Protein AF-A0A1D2WBQ8-F1 (afdb_monomer_lite)

Secondary structure (DSSP, 8-state):
--HHHHHHHHHHHHHHHS------PPPP---TT--GGGHHHHHHHHTTS--SEEEETT-TT-HHHHHHHHTT-EEEE--SSHHHHHHIIIIII-SS----HHHHHHHHS--TTS----HHHHH-TTTSS-TTTT-

pLDDT: mean 84.57, std 19.71, range [36.66, 98.38]

Radius of gyration: 20.51 Å; chains: 1; bounding box: 40×47×60 Å

Structure (mmCIF, N/CA/C/O backbone):
data_AF-A0A1D2WBQ8-F1
#
_entry.id   AF-A0A1D2WBQ8-F1
#
loop_
_atom_site.group_PDB
_atom_site.id
_atom_site.type_symbol
_atom_site.label_atom_id
_atom_site.label_alt_id
_atom_site.label_comp_id
_atom_site.label_asym_id
_atom_site.label_entity_id
_atom_site.label_seq_id
_atom_site.pdbx_PDB_ins_code
_atom_site.Cartn_x
_atom_site.Cartn_y
_atom_site.Cartn_z
_atom_site.occupancy
_atom_site.B_iso_or_equiv
_atom_site.auth_seq_id
_atom_site.auth_comp_id
_atom_site.auth_asym_id
_atom_site.auth_atom_id
_atom_site.pdbx_PDB_model_num
ATOM 1 N N . MET A 1 1 ? -5.608 28.283 35.223 1.00 48.09 1 MET A N 1
ATOM 2 C CA . MET A 1 1 ? -5.049 27.206 34.380 1.00 48.09 1 MET A CA 1
ATOM 3 C C . MET A 1 1 ? -6.220 26.425 33.826 1.00 48.09 1 MET A C 1
ATOM 5 O O . MET A 1 1 ? -7.068 26.015 34.606 1.00 48.09 1 MET A O 1
ATOM 9 N N . ASP A 1 2 ? -6.326 26.349 32.504 1.00 48.19 2 ASP A N 1
ATOM 10 C CA . ASP A 1 2 ? -7.497 25.811 31.816 1.00 48.19 2 ASP A CA 1
ATOM 11 C C . ASP A 1 2 ? -7.486 24.273 31.838 1.00 48.19 2 ASP A C 1
ATOM 13 O O . ASP A 1 2 ? -6.564 23.623 31.333 1.00 48.19 2 ASP A O 1
ATOM 17 N N . MET A 1 3 ? -8.506 23.686 32.459 1.00 40.72 3 MET A N 1
ATOM 18 C CA . MET A 1 3 ? -8.623 22.244 32.676 1.00 40.72 3 MET A CA 1
ATOM 19 C C . MET A 1 3 ? -8.755 21.484 31.343 1.00 40.72 3 MET A C 1
ATOM 21 O O . MET A 1 3 ? -8.247 20.370 31.224 1.00 40.72 3 MET A O 1
ATOM 25 N N . GLN A 1 4 ? -9.318 22.118 30.304 1.00 43.69 4 GLN A N 1
ATOM 26 C CA . GLN A 1 4 ? -9.420 21.529 28.962 1.00 43.69 4 GLN A CA 1
ATOM 27 C C . GLN A 1 4 ? -8.061 21.427 28.260 1.00 43.69 4 GLN A C 1
ATOM 29 O O . GLN A 1 4 ? -7.758 20.403 27.647 1.00 43.69 4 GLN A O 1
ATOM 34 N N . SER A 1 5 ? -7.195 22.433 28.423 1.00 39.62 5 SER A N 1
ATOM 35 C CA . SER A 1 5 ? -5.829 22.407 27.875 1.00 39.62 5 SER A CA 1
ATOM 36 C C . SER A 1 5 ? -4.959 21.308 28.505 1.00 39.62 5 SER A C 1
ATOM 38 O O . SER A 1 5 ? -4.069 20.750 27.861 1.00 39.62 5 SER A O 1
ATOM 40 N N . THR A 1 6 ? -5.267 20.943 29.753 1.00 38.94 6 THR A N 1
ATOM 41 C CA . THR A 1 6 ? -4.546 19.917 30.518 1.00 38.94 6 THR A CA 1
ATOM 42 C C . THR A 1 6 ? -4.996 18.505 30.111 1.00 38.94 6 THR A C 1
ATOM 44 O O . THR A 1 6 ? -4.155 17.636 29.893 1.00 38.94 6 THR A O 1
ATOM 47 N N . LEU A 1 7 ? -6.303 18.296 29.897 1.00 38.41 7 LEU A N 1
ATOM 48 C CA . LEU A 1 7 ? -6.880 17.048 29.366 1.00 38.41 7 LEU A CA 1
ATOM 49 C C . LEU A 1 7 ? -6.469 16.769 27.907 1.00 38.41 7 LEU A C 1
ATOM 51 O O . LEU A 1 7 ? -6.234 15.619 27.537 1.00 38.41 7 LEU A O 1
ATOM 55 N N . PHE A 1 8 ? -6.330 17.810 27.079 1.00 42.66 8 PHE A N 1
ATOM 56 C CA . PHE A 1 8 ? -5.896 17.670 25.684 1.00 42.66 8 PHE A CA 1
ATOM 57 C C . PHE A 1 8 ? -4.433 17.206 25.564 1.00 42.66 8 PHE A C 1
ATOM 59 O O . PHE A 1 8 ? -4.105 16.389 24.703 1.00 42.66 8 PHE A O 1
ATOM 66 N N . ASN A 1 9 ? -3.557 17.673 26.461 1.00 36.69 9 ASN A N 1
ATOM 67 C CA . ASN A 1 9 ? -2.153 17.255 26.498 1.00 36.69 9 ASN A CA 1
ATOM 68 C C . ASN A 1 9 ? -1.949 15.859 27.108 1.00 36.69 9 ASN A C 1
ATOM 70 O O . ASN A 1 9 ? -1.067 15.137 26.642 1.00 36.69 9 ASN A O 1
ATOM 74 N N . TYR A 1 10 ? -2.779 15.451 28.075 1.00 36.66 10 TYR A N 1
ATOM 75 C CA . TYR A 1 10 ? -2.731 14.104 28.664 1.00 36.66 10 TYR A CA 1
ATOM 76 C C . TYR A 1 10 ? -3.030 13.023 27.604 1.00 36.66 10 TYR A C 1
ATOM 78 O O . TYR A 1 10 ? -2.249 12.096 27.402 1.00 36.66 10 TYR A O 1
ATOM 86 N N . ASN A 1 11 ? -4.072 13.233 26.791 1.00 43.53 11 ASN A N 1
ATOM 87 C CA . ASN A 1 11 ? -4.491 12.278 25.756 1.00 43.53 11 ASN A CA 1
ATOM 88 C C . ASN A 1 11 ? -3.519 12.148 24.564 1.00 43.53 11 ASN A C 1
ATOM 90 O O . ASN A 1 11 ? -3.541 11.133 23.869 1.00 43.53 11 ASN A O 1
ATOM 94 N N . ASN A 1 12 ? -2.675 13.152 24.296 1.00 44.56 12 ASN A N 1
ATOM 95 C CA . ASN A 1 12 ? -1.685 13.095 23.210 1.00 44.56 12 ASN A CA 1
ATOM 96 C C . ASN A 1 12 ? -0.396 12.362 23.607 1.00 44.56 12 ASN A C 1
ATOM 98 O O . ASN A 1 12 ? 0.265 11.784 22.741 1.00 44.56 12 ASN A O 1
ATOM 102 N N . GLN A 1 13 ? -0.029 12.374 24.892 1.00 41.41 13 GLN A N 1
ATOM 103 C CA . GLN A 1 13 ? 1.098 11.580 25.383 1.00 41.41 13 GLN A CA 1
ATOM 104 C C . GLN A 1 13 ? 0.710 10.109 25.579 1.00 41.41 13 GLN A C 1
ATOM 106 O O . GLN A 1 13 ? 1.505 9.237 25.231 1.00 41.41 13 GLN A O 1
ATOM 111 N N . ASP A 1 14 ? -0.530 9.827 25.993 1.00 42.22 14 ASP A N 1
ATOM 112 C CA . ASP A 1 14 ? -1.004 8.453 26.199 1.00 42.22 14 ASP A CA 1
ATOM 113 C C . ASP A 1 14 ? -1.256 7.670 24.902 1.00 42.22 14 ASP A C 1
ATOM 115 O O . ASP A 1 14 ? -0.990 6.469 24.840 1.00 42.22 14 ASP A O 1
ATOM 119 N N . PHE A 1 15 ? -1.639 8.342 23.808 1.00 45.72 15 PHE A N 1
ATOM 120 C CA . PHE A 1 15 ? -1.765 7.682 22.499 1.00 45.72 15 PHE A CA 1
ATOM 121 C C . PHE A 1 15 ? -0.412 7.202 21.942 1.00 45.72 15 PHE A C 1
ATOM 123 O O . PHE A 1 15 ? -0.349 6.219 21.199 1.00 45.72 15 PHE A O 1
ATOM 130 N N . LYS A 1 16 ? 0.677 7.896 22.306 1.00 40.78 16 LYS A N 1
ATOM 131 C CA . LYS A 1 16 ? 2.052 7.509 21.959 1.00 40.78 16 LYS A CA 1
ATOM 132 C C . LYS A 1 16 ? 2.660 6.515 22.951 1.00 40.78 16 LYS A C 1
ATOM 134 O O . LYS A 1 16 ? 3.540 5.764 22.546 1.00 40.78 16 LYS A O 1
ATOM 139 N N . SER A 1 17 ? 2.228 6.509 24.215 1.00 39.03 17 SER A N 1
ATOM 140 C CA . SER A 1 17 ? 2.828 5.682 25.273 1.00 39.03 17 SER A CA 1
ATOM 141 C C . SER A 1 17 ? 2.207 4.284 25.399 1.00 39.03 17 SER A C 1
ATOM 143 O O . SER A 1 17 ? 2.892 3.364 25.837 1.00 39.03 17 SER A O 1
ATOM 145 N N . GLN A 1 18 ? 0.947 4.091 24.984 1.00 40.88 18 GLN A N 1
ATOM 146 C CA . GLN A 1 18 ? 0.241 2.807 25.145 1.00 40.88 18 GLN A CA 1
ATOM 147 C C . GLN A 1 18 ? 0.379 1.845 23.961 1.00 40.88 18 GLN A C 1
ATOM 149 O O . GLN A 1 18 ? 0.009 0.677 24.051 1.00 40.88 18 GLN A O 1
ATOM 154 N N . ASN A 1 19 ? 0.966 2.301 22.862 1.00 41.47 19 ASN A N 1
ATOM 155 C CA . ASN A 1 19 ? 1.069 1.536 21.633 1.00 41.47 19 ASN A CA 1
ATOM 156 C C . ASN A 1 19 ? 2.506 1.062 21.431 1.00 41.47 19 ASN A C 1
ATOM 158 O O . ASN A 1 19 ? 3.257 1.619 20.634 1.00 41.47 19 ASN A O 1
ATOM 162 N N . ASN A 1 20 ? 2.868 -0.017 22.128 1.00 37.81 20 ASN A N 1
ATOM 163 C CA . ASN A 1 20 ? 4.070 -0.808 21.848 1.00 37.81 20 ASN A CA 1
ATOM 164 C C . ASN A 1 20 ? 3.871 -1.619 20.541 1.00 37.81 20 ASN A C 1
ATOM 166 O O . ASN A 1 20 ? 4.061 -2.832 20.497 1.00 37.81 20 ASN A O 1
ATOM 170 N N . PHE A 1 21 ? 3.394 -0.956 19.479 1.00 49.00 21 PHE A N 1
ATOM 171 C CA . PHE A 1 21 ? 3.239 -1.542 18.157 1.00 49.00 21 PHE A CA 1
ATOM 172 C C . PHE A 1 21 ? 4.591 -1.524 17.475 1.00 49.00 21 PHE A C 1
ATOM 174 O O . PHE A 1 21 ? 5.126 -0.473 17.122 1.00 49.00 21 PHE A O 1
ATOM 181 N N . ASP A 1 22 ? 5.108 -2.724 17.286 1.00 48.66 22 ASP A N 1
ATOM 182 C CA . ASP A 1 22 ? 6.341 -2.978 16.583 1.00 48.66 22 ASP A CA 1
ATOM 183 C C . ASP A 1 22 ? 6.449 -2.193 15.260 1.00 48.66 22 ASP A C 1
ATOM 185 O O . ASP A 1 22 ? 5.475 -1.960 14.528 1.00 48.66 22 ASP A O 1
ATOM 189 N N . SER A 1 23 ? 7.693 -1.798 15.006 1.00 52.94 23 SER A N 1
ATOM 190 C CA . SER A 1 23 ? 8.280 -0.797 14.099 1.00 52.94 23 SER A CA 1
ATOM 191 C C . SER A 1 23 ? 7.865 -0.756 12.614 1.00 52.94 23 SER A C 1
ATOM 193 O O . SER A 1 23 ? 8.527 -0.091 11.812 1.00 52.94 23 SER A O 1
ATOM 195 N N . PHE A 1 24 ? 6.780 -1.416 12.195 1.00 63.16 24 PHE A N 1
ATOM 196 C CA . PHE A 1 24 ? 6.366 -1.425 10.792 1.00 63.16 24 PHE A CA 1
ATOM 197 C C . PHE A 1 24 ? 5.886 -0.040 10.337 1.00 63.16 24 PHE A C 1
ATOM 199 O O . PHE A 1 24 ? 4.747 0.373 10.594 1.00 63.16 24 PHE A O 1
ATOM 206 N N . LYS A 1 25 ? 6.772 0.659 9.629 1.00 79.44 25 LYS A N 1
ATOM 207 C CA . LYS A 1 25 ? 6.496 1.900 8.913 1.00 79.44 25 LYS A CA 1
ATOM 208 C C . LYS A 1 25 ? 5.800 1.568 7.598 1.00 79.44 25 LYS A C 1
ATOM 210 O O . LYS A 1 25 ? 6.333 0.808 6.793 1.00 79.44 25 LYS A O 1
ATOM 215 N N . PHE A 1 26 ? 4.625 2.155 7.374 1.00 86.00 26 PHE A N 1
ATOM 216 C CA . PHE A 1 26 ? 3.919 1.990 6.106 1.00 86.00 26 PHE A CA 1
ATOM 217 C C . PHE A 1 26 ? 4.821 2.435 4.939 1.00 86.00 26 PHE A C 1
ATOM 219 O O . PHE A 1 26 ? 5.429 3.511 5.032 1.00 86.00 26 PHE A O 1
ATOM 226 N N . PRO A 1 27 ? 4.939 1.639 3.863 1.00 82.56 27 PRO A N 1
ATOM 227 C CA . PRO A 1 27 ? 5.826 1.962 2.756 1.00 82.56 27 PRO A CA 1
ATOM 228 C C . PRO A 1 27 ? 5.407 3.277 2.094 1.00 82.56 27 PRO A C 1
ATOM 230 O O . PRO A 1 27 ? 4.237 3.501 1.776 1.00 82.56 27 PRO A O 1
ATOM 233 N N . SER A 1 28 ? 6.372 4.168 1.870 1.00 80.56 28 SER A N 1
ATOM 234 C CA . SER A 1 28 ? 6.131 5.380 1.093 1.00 80.56 28 SER A CA 1
ATOM 235 C C . SER A 1 28 ? 6.170 5.045 -0.391 1.00 80.56 28 SER A C 1
ATOM 237 O O . SER A 1 28 ? 7.183 4.555 -0.883 1.00 80.56 28 SER A O 1
ATOM 239 N N . THR A 1 29 ? 5.103 5.371 -1.112 1.00 81.69 29 THR A N 1
ATOM 240 C CA . THR A 1 29 ? 5.063 5.290 -2.574 1.00 81.69 29 THR A CA 1
ATOM 241 C C . THR A 1 29 ? 4.529 6.592 -3.157 1.00 81.69 29 THR A C 1
ATOM 243 O O . THR A 1 29 ? 3.732 7.292 -2.520 1.00 81.69 29 THR A O 1
ATOM 246 N N . ARG A 1 30 ? 4.978 6.947 -4.365 1.00 84.88 30 ARG A N 1
ATOM 247 C CA . ARG A 1 30 ? 4.403 8.074 -5.102 1.00 84.88 30 ARG A CA 1
ATOM 248 C C . ARG A 1 30 ? 3.036 7.648 -5.615 1.00 84.88 30 ARG A C 1
ATOM 250 O O . ARG A 1 30 ? 2.929 6.817 -6.505 1.00 84.88 30 ARG A O 1
ATOM 257 N N . TYR A 1 31 ? 1.995 8.238 -5.047 1.00 90.56 31 TYR A N 1
ATOM 258 C CA . TYR A 1 31 ? 0.624 8.002 -5.466 1.00 90.56 31 TYR A CA 1
ATOM 259 C C . TYR A 1 31 ? -0.154 9.304 -5.348 1.00 90.56 31 TYR A C 1
ATOM 261 O O . TYR A 1 31 ? -0.184 9.931 -4.282 1.00 90.56 31 TYR A O 1
ATOM 269 N N . GLN A 1 32 ? -0.755 9.738 -6.453 1.00 91.06 32 GLN A N 1
ATOM 270 C CA . GLN A 1 32 ? -1.476 11.001 -6.492 1.00 91.06 32 GLN A CA 1
ATOM 271 C C . GLN A 1 32 ? -2.650 10.968 -5.511 1.00 91.06 32 GLN A C 1
ATOM 273 O O . GLN A 1 32 ? -3.472 10.057 -5.520 1.00 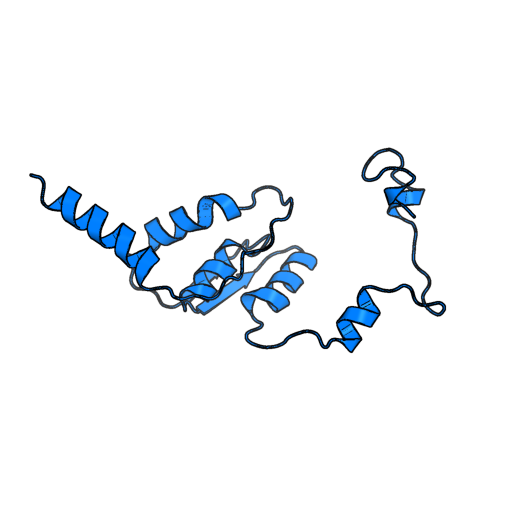91.06 32 GLN A O 1
ATOM 278 N N . GLY A 1 33 ? -2.711 11.969 -4.634 1.00 91.50 33 GLY A N 1
ATOM 279 C CA . GLY A 1 33 ? -3.753 12.049 -3.615 1.00 91.50 33 GLY A CA 1
ATOM 280 C C . GLY A 1 33 ? -3.561 11.110 -2.420 1.00 91.50 33 GLY 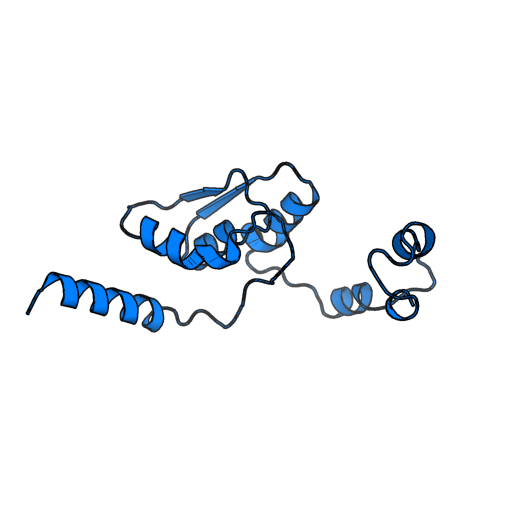A C 1
ATOM 281 O O . GLY A 1 33 ? -4.488 11.007 -1.613 1.00 91.50 33 GLY A O 1
ATOM 282 N N . SER A 1 34 ? -2.395 10.466 -2.264 1.00 93.25 34 SER A N 1
ATOM 283 C CA . SER A 1 34 ? -2.077 9.670 -1.070 1.00 93.25 34 SER A CA 1
ATOM 284 C C . SER A 1 34 ? -2.312 10.465 0.215 1.00 93.25 34 SER A C 1
ATOM 286 O O . SER A 1 34 ? -1.897 11.620 0.344 1.00 93.25 34 SER A O 1
ATOM 288 N N . LYS A 1 35 ? -2.972 9.825 1.183 1.00 94.81 35 LYS A N 1
ATOM 289 C CA . LYS A 1 35 ? -3.288 10.408 2.493 1.00 94.81 35 LYS A CA 1
ATOM 290 C C . LYS A 1 35 ? -2.277 10.030 3.567 1.00 94.81 35 LYS A C 1
ATOM 292 O O . LYS A 1 35 ? -2.512 10.348 4.723 1.00 94.81 35 LYS A O 1
ATOM 297 N N . LEU A 1 36 ? -1.146 9.413 3.214 1.00 93.62 36 LEU A N 1
ATOM 298 C CA . LEU A 1 36 ? -0.154 8.932 4.183 1.00 93.62 36 LEU A CA 1
ATOM 299 C C . LEU A 1 36 ? 0.267 10.004 5.207 1.00 93.62 36 LEU A C 1
ATOM 301 O O . LEU A 1 36 ? 0.394 9.704 6.385 1.00 93.62 36 LEU A O 1
ATOM 305 N N . LYS A 1 37 ? 0.416 11.267 4.785 1.00 92.88 37 LYS A N 1
ATOM 306 C CA . LYS A 1 37 ? 0.763 12.391 5.679 1.00 92.88 37 LYS A CA 1
ATOM 307 C C . LYS A 1 37 ? -0.388 12.879 6.572 1.00 92.88 37 LYS A C 1
ATOM 309 O O . LYS A 1 37 ? -0.145 13.642 7.496 1.00 92.88 37 LYS A O 1
ATOM 314 N N . LEU A 1 38 ? -1.625 12.500 6.260 1.00 95.50 38 LEU A N 1
ATOM 315 C CA . LEU A 1 38 ? -2.848 12.928 6.948 1.00 95.50 38 LEU A CA 1
ATOM 316 C C . LEU A 1 38 ? -3.432 11.833 7.848 1.00 95.50 38 LEU A C 1
ATOM 318 O O . LEU A 1 38 ? -4.387 12.100 8.567 1.00 95.50 38 LEU A O 1
ATOM 322 N N . VAL A 1 39 ? -2.875 10.619 7.814 1.00 94.81 39 VAL A N 1
ATOM 323 C CA . VAL A 1 39 ? -3.354 9.456 8.578 1.00 94.81 39 VAL A CA 1
ATOM 324 C C . VAL A 1 39 ? -3.525 9.780 10.063 1.00 94.81 39 VAL A C 1
ATOM 326 O O . VAL A 1 39 ? -4.605 9.555 10.603 1.00 94.81 39 VAL A O 1
ATOM 329 N N . ASP A 1 40 ? -2.502 10.351 10.704 1.00 93.69 40 ASP A N 1
ATOM 330 C CA . ASP A 1 40 ? -2.541 10.650 12.142 1.00 93.69 40 ASP A CA 1
ATOM 331 C C . ASP A 1 40 ? -3.663 11.636 12.484 1.00 93.69 40 ASP A C 1
ATOM 333 O O . ASP A 1 40 ? -4.364 11.474 13.482 1.00 93.69 40 ASP A O 1
ATOM 337 N N . TRP A 1 41 ? -3.871 12.634 11.621 1.00 97.12 41 TRP A N 1
ATOM 338 C CA . TRP A 1 41 ? -4.962 13.590 11.771 1.00 97.12 41 TRP A CA 1
ATOM 339 C C . TRP A 1 41 ? -6.328 12.904 11.622 1.00 97.12 41 TRP A C 1
ATOM 341 O O . TRP A 1 41 ? -7.176 13.065 12.490 1.00 97.12 41 TRP A O 1
ATOM 351 N N . ILE A 1 42 ? -6.522 12.067 10.596 1.00 97.00 42 ILE A N 1
ATOM 352 C CA . ILE A 1 42 ? -7.778 11.324 10.370 1.00 97.00 42 ILE A CA 1
ATOM 353 C C . ILE A 1 42 ? -8.125 10.436 11.577 1.00 97.00 42 ILE A C 1
ATOM 355 O O . ILE A 1 42 ? -9.263 10.438 12.052 1.00 97.00 42 ILE A O 1
ATOM 359 N N . ILE A 1 43 ? -7.148 9.696 12.110 1.00 96.00 43 ILE A N 1
ATOM 360 C CA . ILE A 1 43 ? -7.350 8.867 13.306 1.00 96.00 43 ILE A CA 1
ATOM 361 C C . ILE A 1 43 ? -7.711 9.747 14.504 1.00 96.00 43 ILE A C 1
ATOM 363 O O . ILE A 1 43 ? -8.646 9.428 15.237 1.00 96.00 43 ILE A O 1
ATOM 367 N N . ASN A 1 44 ? -7.025 10.880 14.688 1.00 95.88 44 ASN A N 1
ATOM 368 C CA . ASN A 1 44 ? -7.312 11.792 15.790 1.00 95.88 44 ASN A CA 1
ATOM 369 C C . ASN A 1 44 ? -8.736 12.363 15.739 1.00 95.88 44 ASN A C 1
ATOM 371 O O . ASN A 1 44 ? -9.398 12.406 16.774 1.00 95.88 44 ASN A O 1
ATOM 375 N N . GLU A 1 45 ? -9.214 12.760 14.560 1.00 97.56 45 GLU A N 1
ATOM 376 C CA . GLU A 1 45 ? -10.571 13.294 14.393 1.00 97.56 45 GLU A CA 1
ATOM 377 C C . GLU A 1 45 ? -11.652 12.231 14.601 1.00 97.56 45 GLU A C 1
ATOM 379 O O . GLU A 1 45 ? -12.777 12.546 14.980 1.00 97.56 45 GLU A O 1
ATOM 384 N N . THR A 1 46 ? -11.320 10.958 14.385 1.00 96.12 46 THR A N 1
ATOM 385 C CA . THR A 1 46 ? -12.295 9.868 14.481 1.00 96.12 46 THR A CA 1
ATOM 386 C C . THR A 1 46 ? -12.256 9.115 15.807 1.00 96.12 46 THR A C 1
ATOM 388 O O . THR A 1 46 ? -13.194 8.385 16.103 1.00 96.12 46 THR A O 1
ATOM 391 N N . LYS A 1 47 ? -11.229 9.289 16.648 1.00 93.25 47 LYS A N 1
ATOM 392 C CA . LYS A 1 47 ? -11.019 8.467 17.859 1.00 93.25 47 LYS A CA 1
ATOM 393 C C . LYS A 1 47 ? -12.135 8.534 18.909 1.00 93.25 47 LYS A C 1
ATOM 395 O O . LYS A 1 47 ? -12.263 7.612 19.702 1.00 93.25 47 LYS A O 1
ATOM 400 N N . ASN A 1 48 ? -12.915 9.618 18.935 1.00 94.06 48 ASN A N 1
ATOM 401 C CA . ASN A 1 48 ? -13.959 9.833 19.945 1.00 94.06 48 ASN A CA 1
ATOM 402 C C . ASN A 1 48 ? -15.315 9.218 19.558 1.00 94.06 48 ASN A C 1
ATOM 404 O O . ASN A 1 48 ? -16.242 9.230 20.368 1.00 94.06 48 ASN A O 1
ATOM 408 N N . TYR A 1 49 ? -15.460 8.713 18.331 1.00 96.31 49 TYR A N 1
ATOM 409 C CA . TYR A 1 49 ? -16.668 8.005 17.919 1.00 96.31 49 TYR A CA 1
ATOM 410 C C . TYR A 1 49 ? -16.616 6.543 18.373 1.00 96.31 49 TYR A C 1
ATOM 412 O O . TYR A 1 49 ? -15.554 5.924 18.391 1.00 96.31 49 TYR A O 1
ATOM 420 N N . SER A 1 50 ? -17.781 5.972 18.684 1.00 96.56 50 SER A N 1
ATOM 421 C CA . SER A 1 50 ? -17.924 4.532 18.917 1.00 96.56 50 SER A CA 1
ATOM 422 C C . SER A 1 50 ? -18.217 3.827 17.591 1.00 96.56 50 SER A C 1
ATOM 424 O O . SER A 1 50 ? -19.259 4.071 16.982 1.00 96.56 50 SER A O 1
ATOM 426 N N . TYR A 1 51 ? -17.276 3.015 17.112 1.00 97.56 51 TYR A N 1
ATOM 427 C CA . TYR A 1 51 ? -17.379 2.235 15.874 1.00 97.56 51 TYR A CA 1
ATOM 428 C C . TYR A 1 51 ? -16.375 1.085 15.900 1.00 97.56 51 TYR A C 1
ATOM 430 O O . TYR A 1 51 ? -15.264 1.243 16.405 1.00 97.56 51 TYR A O 1
ATOM 438 N N . GLU A 1 52 ? -16.737 -0.038 15.288 1.00 97.88 52 GLU A N 1
ATOM 439 C CA . GLU A 1 52 ? -15.862 -1.216 15.173 1.00 97.88 52 GLU A CA 1
ATOM 440 C C . GLU A 1 52 ? -15.337 -1.416 13.748 1.00 97.88 52 GLU A C 1
ATOM 442 O O . GLU A 1 52 ? -14.226 -1.906 13.545 1.00 97.88 52 GLU A O 1
ATOM 447 N N . THR A 1 53 ? -16.107 -0.964 12.757 1.00 98.31 53 THR A N 1
ATOM 448 C CA . THR A 1 53 ? -15.839 -1.189 11.335 1.00 98.31 53 THR A CA 1
ATOM 449 C C . THR A 1 53 ? -15.535 0.115 10.601 1.00 98.31 53 THR A C 1
ATOM 451 O O . THR A 1 53 ? -16.146 1.147 10.885 1.00 98.31 53 THR A O 1
ATOM 454 N N . VAL A 1 54 ? -14.664 0.061 9.594 1.00 98.31 54 VAL A N 1
ATOM 455 C CA . VAL A 1 54 ? -14.335 1.170 8.687 1.00 98.31 54 VAL A CA 1
ATOM 456 C C . VAL A 1 54 ? -14.507 0.714 7.240 1.00 98.31 54 VAL A C 1
ATOM 458 O O . VAL A 1 54 ? -13.995 -0.332 6.848 1.00 98.31 54 VAL A O 1
ATOM 461 N N . LEU A 1 55 ? -15.198 1.519 6.431 1.00 98.19 55 LEU A N 1
ATOM 462 C CA . LEU A 1 55 ? -15.273 1.343 4.981 1.00 98.19 55 LEU A CA 1
ATOM 463 C C . LEU A 1 55 ? -14.363 2.365 4.295 1.00 98.19 55 LEU A C 1
ATOM 465 O O . LEU A 1 55 ? -14.617 3.567 4.356 1.00 98.19 55 LEU A O 1
ATOM 469 N N . ASP A 1 56 ? -13.346 1.878 3.594 1.00 97.69 56 ASP A N 1
ATOM 470 C CA . ASP A 1 56 ? -12.483 2.676 2.730 1.00 97.69 56 ASP A CA 1
ATOM 471 C C . ASP A 1 56 ? -12.835 2.392 1.265 1.00 97.69 56 ASP A C 1
ATOM 473 O O . ASP A 1 56 ? -12.304 1.481 0.631 1.00 97.69 56 ASP A O 1
ATOM 477 N N . ALA A 1 57 ? -13.810 3.140 0.745 1.00 97.31 57 ALA A N 1
ATOM 478 C CA . ALA A 1 57 ? -14.376 2.908 -0.585 1.00 97.31 57 ALA A CA 1
ATOM 479 C C . ALA A 1 57 ? -13.430 3.287 -1.745 1.00 97.31 57 ALA A C 1
ATOM 481 O O . ALA A 1 57 ? -13.657 2.852 -2.876 1.00 97.31 57 ALA A O 1
ATOM 482 N N . PHE A 1 58 ? -12.405 4.103 -1.471 1.00 96.12 58 PHE A N 1
ATOM 483 C CA . PHE A 1 58 ? -11.446 4.640 -2.445 1.00 96.12 58 PHE A CA 1
ATOM 484 C C . PHE A 1 58 ? -10.026 4.535 -1.887 1.00 96.12 58 PHE A C 1
ATOM 486 O O . PHE A 1 58 ? -9.334 5.538 -1.680 1.00 96.12 58 PHE A O 1
ATOM 493 N N . GLY A 1 59 ? -9.625 3.308 -1.576 1.00 94.88 59 GLY A N 1
ATOM 494 C CA . GLY A 1 59 ? -8.508 3.079 -0.680 1.00 94.88 59 GLY A CA 1
ATOM 495 C C . GLY A 1 59 ? -7.140 3.445 -1.245 1.00 94.88 59 GLY A C 1
ATOM 496 O O . GLY A 1 59 ? -6.221 3.707 -0.464 1.00 94.88 59 GLY A O 1
ATOM 497 N N . GLY A 1 60 ? -6.968 3.514 -2.570 1.00 94.75 60 GLY A N 1
ATOM 498 C CA . GLY A 1 60 ? -5.706 3.896 -3.200 1.00 94.75 60 GLY A CA 1
ATOM 499 C C . GLY A 1 60 ? -4.537 3.082 -2.644 1.00 94.75 60 GLY A C 1
ATOM 500 O O . GLY A 1 60 ? -4.587 1.857 -2.601 1.00 94.75 60 GLY A O 1
ATOM 501 N N . THR A 1 61 ? -3.514 3.751 -2.104 1.00 93.88 61 THR A N 1
ATOM 502 C CA . THR A 1 61 ? -2.364 3.067 -1.482 1.00 93.88 61 THR A CA 1
ATOM 503 C C . THR A 1 61 ? -2.708 2.225 -0.253 1.00 93.88 61 THR A C 1
ATOM 505 O O . THR A 1 61 ? -1.843 1.502 0.221 1.00 93.88 61 THR A O 1
ATOM 508 N N . GLY A 1 62 ? -3.905 2.351 0.326 1.00 95.25 62 GLY A N 1
ATOM 509 C CA . GLY A 1 62 ? -4.324 1.632 1.533 1.00 95.25 62 GLY A CA 1
ATOM 510 C C . GLY A 1 62 ? -3.745 2.190 2.832 1.00 95.25 62 GLY A C 1
ATOM 511 O O . GLY A 1 62 ? -3.881 1.562 3.877 1.00 95.25 62 GLY A O 1
ATOM 512 N N . SER A 1 63 ? -3.116 3.372 2.811 1.00 95.31 63 SER A N 1
ATOM 513 C CA . SER A 1 63 ? -2.453 3.933 3.999 1.00 95.31 63 SER A CA 1
ATOM 514 C C . SER A 1 63 ? -3.431 4.231 5.140 1.00 95.31 63 SER A C 1
ATOM 516 O O . SER A 1 63 ? -3.080 4.064 6.305 1.00 95.31 63 SER A O 1
ATOM 518 N N . VAL A 1 64 ? -4.656 4.663 4.821 1.00 96.12 64 VAL A N 1
ATOM 519 C CA . VAL A 1 64 ? -5.700 4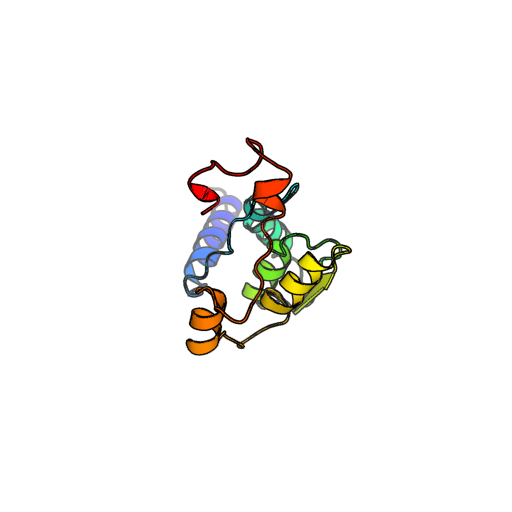.947 5.822 1.00 96.12 64 VAL A CA 1
ATOM 520 C C . VAL A 1 64 ? -6.244 3.634 6.380 1.00 96.12 64 VAL A C 1
ATOM 522 O O . VAL A 1 64 ? -6.160 3.405 7.584 1.00 96.12 64 VAL A O 1
ATOM 525 N N . SER A 1 65 ? -6.686 2.737 5.495 1.00 97.06 65 SER A N 1
ATOM 526 C CA . SER A 1 65 ? -7.119 1.378 5.836 1.00 97.06 65 SER A CA 1
ATOM 527 C C . SER A 1 65 ? -6.138 0.628 6.737 1.00 97.06 65 SER A C 1
ATOM 529 O O . SER A 1 65 ? -6.522 0.113 7.784 1.00 97.06 65 SER A O 1
ATOM 531 N N . TYR A 1 66 ? -4.852 0.602 6.381 1.00 95.81 66 TYR A N 1
ATOM 532 C CA . TYR A 1 66 ? -3.843 -0.118 7.158 1.00 95.81 66 TYR A CA 1
ATOM 533 C C . TYR A 1 66 ? -3.674 0.459 8.566 1.00 95.81 66 TYR A C 1
ATOM 535 O O . TYR A 1 66 ? -3.425 -0.268 9.525 1.00 95.81 66 TYR A O 1
ATOM 543 N N . SER A 1 67 ? -3.834 1.773 8.704 1.00 95.12 67 SER A N 1
ATOM 544 C CA . SER A 1 67 ? -3.694 2.447 9.992 1.00 95.12 67 SER A CA 1
ATOM 545 C C . SER A 1 67 ? -4.881 2.162 10.910 1.00 95.12 67 SER A C 1
ATOM 547 O O . SER A 1 67 ? -4.677 1.912 12.095 1.00 95.12 67 SER A O 1
ATOM 549 N N . TYR A 1 68 ? -6.097 2.086 10.360 1.00 97.12 68 TYR A N 1
ATOM 550 C CA . TYR A 1 68 ? -7.269 1.614 11.102 1.00 97.12 68 TYR A CA 1
ATOM 551 C C . TYR A 1 68 ? -7.161 0.141 11.499 1.00 97.12 68 TYR A C 1
ATOM 553 O O . TYR A 1 68 ? -7.431 -0.197 12.652 1.00 97.12 68 TYR A O 1
ATOM 561 N N . LYS A 1 69 ? -6.677 -0.715 10.591 1.00 95.75 69 LYS A N 1
ATOM 562 C CA . LYS A 1 69 ? -6.359 -2.114 10.902 1.00 95.75 69 LYS A CA 1
ATOM 563 C C . LYS A 1 69 ? -5.380 -2.217 12.075 1.00 95.75 69 LYS A C 1
ATOM 565 O O . LYS A 1 69 ? -5.598 -3.004 12.991 1.00 95.75 69 LYS A O 1
ATOM 570 N N . LYS A 1 70 ? -4.314 -1.408 12.077 1.00 93.19 70 LYS A N 1
ATOM 571 C CA . LYS A 1 70 ? -3.305 -1.410 13.150 1.00 93.19 70 LYS A CA 1
ATOM 572 C C . LYS A 1 70 ? -3.876 -1.070 14.525 1.00 93.19 70 LYS A C 1
ATOM 574 O O . LYS A 1 70 ? -3.391 -1.615 15.507 1.00 93.19 70 LYS A O 1
ATOM 579 N N . ILE A 1 71 ? -4.892 -0.213 14.602 1.00 93.44 71 ILE A N 1
ATOM 580 C CA . ILE A 1 71 ? -5.562 0.128 15.868 1.00 93.44 71 ILE A CA 1
ATOM 581 C C . ILE A 1 71 ? -6.764 -0.785 16.174 1.00 93.44 71 ILE A C 1
ATOM 583 O O . ILE A 1 71 ? -7.605 -0.439 17.000 1.00 93.44 71 ILE A O 1
ATOM 587 N N . GLY A 1 72 ? -6.854 -1.942 15.509 1.00 94.31 72 GLY A N 1
ATOM 588 C CA . GLY A 1 72 ? -7.818 -2.998 15.817 1.00 94.31 72 GLY A CA 1
ATOM 589 C C . GLY A 1 72 ? -9.205 -2.832 15.198 1.00 94.31 72 GLY A C 1
ATOM 590 O O . GLY A 1 72 ? -10.113 -3.554 15.595 1.00 94.31 72 GLY A O 1
ATOM 591 N N . LYS A 1 73 ? -9.398 -1.910 14.245 1.00 97.00 73 LYS A N 1
ATOM 592 C CA . LYS A 1 73 ? -10.676 -1.793 13.522 1.00 97.00 73 LYS A CA 1
ATOM 593 C C . LYS A 1 73 ? -10.787 -2.845 12.424 1.00 97.00 73 LYS A C 1
ATOM 595 O O . LYS A 1 73 ? -9.802 -3.156 11.754 1.00 97.00 73 LYS A O 1
ATOM 600 N N . GLU A 1 74 ? -12.000 -3.335 12.194 1.00 98.00 74 GLU A N 1
ATOM 601 C CA . GLU A 1 74 ? -12.315 -4.168 11.035 1.00 98.00 74 GLU A CA 1
ATOM 602 C C . GLU A 1 74 ? -12.459 -3.274 9.799 1.00 98.00 74 GLU A C 1
AT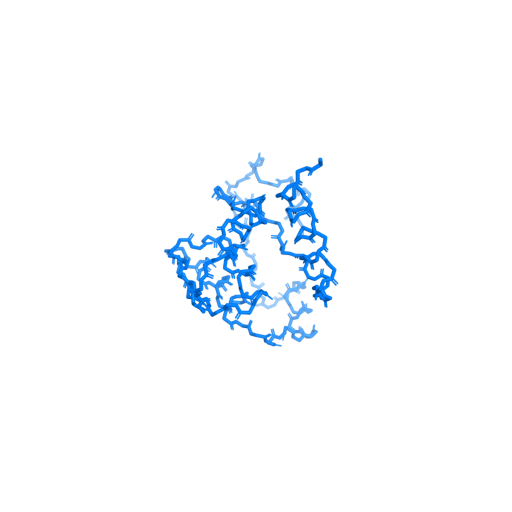OM 604 O O . GLU A 1 74 ? -13.251 -2.332 9.789 1.00 98.00 74 GLU A O 1
ATOM 609 N N . VAL A 1 75 ? -11.674 -3.529 8.752 1.00 98.31 75 VAL A N 1
ATOM 610 C CA . VAL A 1 75 ? -11.607 -2.641 7.585 1.00 98.31 75 VAL A CA 1
ATOM 611 C C . VAL A 1 75 ? -12.094 -3.355 6.333 1.00 98.31 75 VAL A C 1
ATOM 613 O O . VAL A 1 75 ? -11.513 -4.351 5.912 1.00 98.31 75 VAL A O 1
ATOM 616 N N . THR A 1 76 ? -13.114 -2.790 5.689 1.00 98.38 76 THR A N 1
ATOM 617 C CA . THR A 1 76 ? -13.496 -3.132 4.315 1.00 98.38 76 THR A CA 1
ATOM 618 C C . THR A 1 76 ? -12.816 -2.161 3.357 1.00 98.38 76 THR A C 1
ATOM 620 O O . THR A 1 76 ? -13.084 -0.960 3.393 1.00 98.38 76 THR A O 1
ATOM 623 N N . TYR A 1 77 ? -11.941 -2.679 2.499 1.00 98.19 77 TYR A N 1
ATOM 624 C CA . TYR A 1 77 ? -11.180 -1.903 1.519 1.00 98.19 77 TYR A CA 1
ATOM 625 C C . TYR A 1 77 ? -11.721 -2.129 0.105 1.00 98.19 77 TYR A C 1
ATOM 627 O O . TYR A 1 77 ? -11.941 -3.269 -0.304 1.00 98.19 77 TYR A O 1
ATOM 635 N N . ASN A 1 78 ? -11.867 -1.051 -0.663 1.00 97.81 78 ASN A N 1
ATOM 636 C CA . ASN A 1 78 ? -12.232 -1.096 -2.073 1.00 97.81 78 ASN A CA 1
ATOM 637 C C . ASN A 1 78 ? -11.428 -0.077 -2.889 1.00 97.81 78 ASN A C 1
ATOM 639 O O . ASN A 1 78 ? -11.157 1.034 -2.437 1.00 97.81 78 ASN A O 1
ATOM 643 N N . ASP A 1 79 ? -11.098 -0.445 -4.125 1.00 97.25 79 ASP A N 1
ATOM 644 C CA . ASP A 1 79 ? -10.570 0.468 -5.134 1.00 97.25 79 ASP A CA 1
ATOM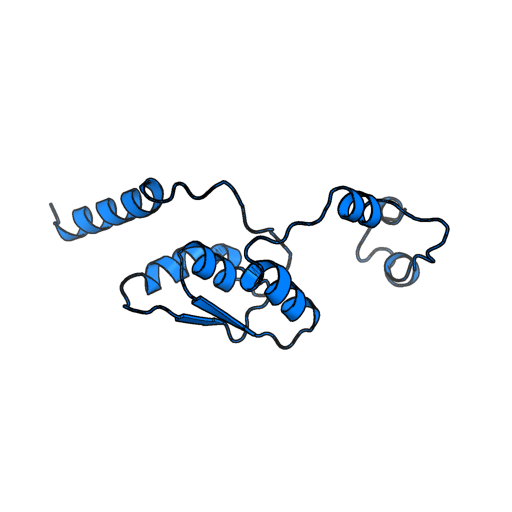 645 C C . ASP A 1 79 ? -10.871 -0.079 -6.539 1.00 97.25 79 ASP A C 1
ATOM 647 O O . ASP A 1 79 ? -10.968 -1.292 -6.734 1.00 97.25 79 ASP A O 1
ATOM 651 N N . ILE A 1 80 ? -11.014 0.806 -7.529 1.00 96.81 80 ILE A N 1
ATOM 652 C CA . ILE A 1 80 ? -11.302 0.414 -8.917 1.00 96.81 80 ILE A CA 1
ATOM 653 C C . ILE A 1 80 ? -10.069 -0.156 -9.632 1.00 96.81 80 ILE A C 1
ATOM 655 O O . ILE A 1 80 ? -10.194 -0.945 -10.570 1.00 96.81 80 ILE A O 1
ATOM 659 N N . LEU A 1 81 ? -8.863 0.245 -9.220 1.00 95.81 81 LEU A N 1
ATOM 660 C CA . LEU A 1 81 ? -7.634 -0.164 -9.887 1.00 95.81 81 LEU A CA 1
ATOM 661 C C . LEU A 1 81 ? -7.208 -1.551 -9.398 1.00 95.81 81 LEU A C 1
ATOM 663 O O . LEU A 1 81 ? -6.984 -1.785 -8.212 1.00 95.81 81 LEU A O 1
ATOM 667 N N . LYS A 1 82 ? -7.018 -2.488 -10.333 1.00 96.75 82 LYS A N 1
ATOM 668 C CA . LYS A 1 82 ? -6.683 -3.885 -10.007 1.00 96.75 82 LYS A CA 1
ATOM 669 C C . LYS A 1 82 ? -5.403 -4.030 -9.175 1.00 96.75 82 LYS A C 1
ATOM 671 O O . LYS A 1 82 ? -5.314 -4.942 -8.359 1.00 96.75 82 LYS A O 1
ATOM 676 N N . PHE A 1 83 ? -4.410 -3.162 -9.363 1.00 93.75 83 PHE A N 1
ATOM 677 C CA . PHE A 1 83 ? -3.191 -3.222 -8.553 1.00 93.75 83 PHE A CA 1
ATOM 678 C C . PHE A 1 83 ? -3.451 -2.795 -7.098 1.00 93.75 83 PHE A C 1
ATOM 680 O O . PHE A 1 83 ? -2.932 -3.426 -6.184 1.00 93.75 83 PHE A O 1
ATOM 687 N N . ASN A 1 84 ? -4.317 -1.802 -6.870 1.00 95.38 84 ASN A N 1
ATOM 688 C CA . ASN A 1 84 ? -4.759 -1.385 -5.537 1.00 95.38 84 ASN A CA 1
ATOM 689 C C . ASN A 1 84 ? -5.544 -2.497 -4.833 1.00 95.38 84 ASN A C 1
ATOM 691 O O . ASN A 1 84 ? -5.317 -2.764 -3.658 1.00 95.38 84 ASN A O 1
ATOM 695 N N . TYR A 1 85 ? -6.378 -3.237 -5.567 1.00 96.00 85 TYR A N 1
ATOM 696 C CA . TYR A 1 85 ? -7.009 -4.447 -5.033 1.00 96.00 85 TYR A CA 1
ATOM 697 C C . TYR A 1 85 ? -5.974 -5.446 -4.475 1.00 96.00 85 TYR A C 1
ATOM 699 O O . TYR A 1 85 ? -6.158 -5.968 -3.377 1.00 96.00 85 TYR A O 1
ATOM 707 N N . GLN A 1 86 ? -4.849 -5.663 -5.171 1.00 95.38 86 GLN A N 1
ATOM 708 C CA . GLN A 1 86 ? -3.778 -6.535 -4.666 1.00 95.38 86 GLN A CA 1
ATOM 709 C C . GLN A 1 86 ? -3.098 -5.965 -3.412 1.00 95.38 86 GLN A C 1
ATOM 711 O O . GLN A 1 86 ? -2.811 -6.724 -2.487 1.00 95.38 86 GLN A O 1
ATOM 716 N N . PHE A 1 87 ? -2.905 -4.642 -3.325 1.00 92.06 87 PHE A N 1
ATOM 717 C CA . PHE A 1 87 ? -2.473 -3.992 -2.079 1.00 92.06 87 PHE A CA 1
ATOM 718 C C . PHE A 1 87 ? -3.462 -4.252 -0.935 1.00 92.06 87 PHE A C 1
ATOM 720 O O . PHE A 1 87 ? -3.038 -4.601 0.165 1.00 92.06 87 PHE A O 1
ATOM 727 N N . GLY A 1 88 ? -4.768 -4.150 -1.199 1.00 94.88 88 GLY A N 1
ATOM 728 C CA . GLY A 1 88 ? -5.831 -4.486 -0.253 1.00 94.88 88 GLY A CA 1
ATOM 729 C C . GLY A 1 88 ? -5.702 -5.912 0.285 1.00 94.88 88 GLY A C 1
ATOM 730 O O . GLY A 1 88 ? -5.647 -6.113 1.497 1.00 94.88 88 GLY A O 1
ATOM 731 N N . LYS A 1 89 ? -5.553 -6.901 -0.604 1.00 96.06 89 LYS A N 1
ATOM 732 C CA . LYS A 1 89 ? -5.338 -8.307 -0.220 1.00 96.06 89 LYS A CA 1
ATOM 733 C C . LYS A 1 89 ? -4.075 -8.484 0.629 1.00 96.06 89 LYS A C 1
ATOM 735 O O . LYS A 1 89 ? -4.122 -9.129 1.672 1.00 96.06 89 LYS A O 1
ATOM 740 N N . ALA A 1 90 ? -2.957 -7.901 0.199 1.00 93.44 90 ALA A N 1
ATOM 741 C CA . ALA A 1 90 ? -1.647 -8.133 0.804 1.00 93.44 90 ALA A CA 1
ATOM 742 C C . ALA A 1 90 ? -1.409 -7.376 2.122 1.00 93.44 90 ALA A C 1
ATOM 744 O O . ALA A 1 90 ? -0.671 -7.870 2.972 1.00 93.44 90 ALA A O 1
ATOM 745 N N . LEU A 1 91 ? -1.988 -6.182 2.290 1.00 91.81 91 LEU A N 1
ATOM 746 C CA . LEU A 1 91 ? -1.750 -5.323 3.457 1.00 91.81 91 LEU A CA 1
ATOM 747 C C . LEU A 1 91 ? -2.952 -5.248 4.402 1.00 91.81 91 LEU A C 1
ATOM 749 O O . LEU A 1 91 ? -2.765 -5.147 5.614 1.00 91.81 91 LEU A O 1
ATOM 753 N N . ILE A 1 92 ? -4.176 -5.258 3.867 1.00 95.31 92 ILE A N 1
ATOM 754 C CA . ILE A 1 92 ? -5.394 -5.024 4.655 1.00 95.31 92 ILE A CA 1
ATOM 755 C C . ILE A 1 92 ? -6.048 -6.342 5.053 1.00 95.31 92 ILE A C 1
ATOM 757 O O . ILE A 1 92 ? -6.308 -6.548 6.232 1.00 95.31 92 ILE A O 1
ATOM 761 N N . GLU A 1 93 ? -6.264 -7.264 4.120 1.00 95.75 93 GLU A N 1
ATOM 762 C CA . GLU A 1 93 ? -6.868 -8.562 4.443 1.00 95.75 93 GLU A CA 1
ATOM 763 C C . GLU A 1 93 ? -5.870 -9.505 5.131 1.00 95.75 93 GLU A C 1
ATOM 765 O O . GLU A 1 93 ? -6.182 -10.102 6.158 1.00 95.75 93 GLU A O 1
ATOM 770 N N . ASN A 1 94 ? -4.644 -9.600 4.610 1.00 94.56 94 ASN A N 1
ATOM 771 C CA . ASN A 1 94 ? -3.602 -10.477 5.143 1.00 94.56 94 ASN A CA 1
ATOM 772 C C . ASN A 1 94 ? -3.220 -10.140 6.595 1.00 94.56 94 ASN A C 1
ATOM 774 O O . ASN A 1 94 ? -2.846 -9.002 6.884 1.00 94.56 94 ASN A O 1
ATOM 778 N N . ASN A 1 95 ? -3.250 -11.125 7.494 1.00 90.69 95 ASN A N 1
ATOM 779 C CA . ASN A 1 95 ? -2.937 -10.933 8.915 1.00 90.69 95 ASN A CA 1
ATOM 780 C C . ASN A 1 95 ? -1.543 -11.427 9.308 1.00 90.69 95 ASN A C 1
ATOM 782 O O . ASN A 1 95 ? -0.887 -10.801 10.138 1.00 90.69 95 ASN A O 1
ATOM 786 N N . ASP A 1 96 ? -1.089 -12.527 8.719 1.00 93.19 96 ASP A N 1
ATOM 787 C CA . ASP A 1 96 ? 0.076 -13.268 9.202 1.00 93.19 96 ASP A CA 1
ATOM 788 C C . ASP A 1 96 ? 0.912 -13.919 8.091 1.00 93.19 96 ASP A C 1
ATOM 790 O O . ASP A 1 96 ? 2.047 -14.331 8.346 1.00 93.19 96 ASP A O 1
ATOM 794 N N . MET A 1 97 ? 0.414 -13.968 6.851 1.00 94.56 97 MET A N 1
ATOM 795 C CA . MET A 1 97 ? 1.147 -14.573 5.747 1.00 94.56 97 MET A CA 1
ATOM 796 C C . MET A 1 97 ? 2.357 -13.711 5.382 1.00 94.56 97 MET A C 1
ATOM 798 O O . MET A 1 97 ? 2.241 -12.524 5.060 1.00 94.56 97 MET A O 1
ATOM 802 N N . LYS A 1 98 ? 3.533 -14.336 5.407 1.00 92.88 98 LYS A N 1
ATOM 803 C CA . LYS A 1 98 ? 4.806 -13.750 4.983 1.00 92.88 98 LYS A CA 1
ATOM 804 C C . LYS A 1 98 ? 5.355 -14.534 3.801 1.00 92.88 98 LYS A C 1
ATOM 806 O O . LYS A 1 98 ? 5.122 -15.736 3.684 1.00 92.88 98 LYS A O 1
ATOM 811 N N . LEU A 1 99 ? 6.109 -13.854 2.942 1.00 93.75 99 LEU A N 1
ATOM 812 C CA . LEU A 1 99 ? 6.865 -14.523 1.888 1.00 93.75 99 LEU A CA 1
ATOM 813 C C . LEU A 1 99 ? 7.954 -15.400 2.512 1.00 93.75 99 LEU A C 1
ATOM 815 O O . LEU A 1 99 ? 8.599 -15.005 3.485 1.00 93.75 99 LEU A O 1
ATOM 819 N N . SER A 1 100 ? 8.161 -16.582 1.936 1.00 97.12 100 SER A N 1
ATOM 820 C CA . SER A 1 100 ? 9.294 -17.431 2.297 1.00 97.12 100 SER A CA 1
ATOM 821 C C . SER A 1 100 ? 10.599 -16.825 1.771 1.00 97.12 100 SER A C 1
ATOM 823 O O . SER A 1 100 ? 10.593 -16.098 0.775 1.00 97.12 100 SER A O 1
ATOM 825 N N . ASN A 1 101 ? 11.731 -17.159 2.396 1.00 97.25 101 ASN A N 1
ATOM 826 C CA . ASN A 1 101 ? 13.047 -16.738 1.898 1.00 97.25 101 ASN A CA 1
ATOM 827 C C . ASN A 1 101 ? 13.297 -17.225 0.463 1.00 97.25 101 ASN A C 1
ATOM 829 O O . ASN A 1 101 ? 13.911 -16.516 -0.324 1.00 97.25 101 ASN A O 1
ATOM 833 N N . GLU A 1 102 ? 12.788 -18.407 0.114 1.00 97.62 102 GLU A N 1
ATOM 834 C CA . GLU A 1 102 ? 12.849 -18.946 -1.244 1.00 97.62 102 GLU A CA 1
ATOM 835 C C . GLU A 1 102 ? 12.068 -18.069 -2.228 1.00 97.62 102 GLU A C 1
ATOM 837 O O . GLU A 1 102 ? 12.612 -17.667 -3.249 1.00 97.62 102 GLU A O 1
ATOM 842 N N . SER A 1 103 ? 10.832 -17.684 -1.890 1.00 96.62 103 SER A N 1
ATOM 843 C CA . SER A 1 103 ? 10.020 -16.784 -2.719 1.00 96.62 103 SER A CA 1
ATOM 844 C C . SER A 1 103 ? 10.666 -15.408 -2.872 1.00 96.62 103 SER A C 1
ATOM 846 O O . SER A 1 103 ? 10.650 -14.840 -3.959 1.00 96.62 103 SER A O 1
ATOM 848 N N . VAL A 1 104 ? 11.244 -14.868 -1.795 1.00 96.62 104 VAL A N 1
ATOM 849 C CA . VAL A 1 104 ? 11.970 -13.591 -1.837 1.00 96.62 104 VAL A CA 1
ATOM 850 C C . VAL A 1 104 ? 13.185 -13.702 -2.755 1.00 96.62 104 VAL A C 1
ATOM 852 O O . VAL A 1 104 ? 13.344 -12.872 -3.645 1.00 96.62 104 VAL A O 1
ATOM 855 N N . ASN A 1 105 ? 14.001 -14.746 -2.596 1.00 96.81 105 ASN A N 1
ATOM 856 C CA . ASN A 1 105 ? 15.157 -14.981 -3.457 1.00 96.81 105 ASN A CA 1
ATOM 857 C C . ASN A 1 105 ? 14.743 -15.164 -4.918 1.00 96.81 105 ASN A C 1
ATOM 859 O O . ASN A 1 105 ? 15.388 -14.610 -5.800 1.00 96.81 105 ASN A O 1
ATOM 863 N N . PHE A 1 106 ? 13.654 -15.884 -5.177 1.00 96.50 106 PHE A N 1
ATOM 864 C CA . PHE A 1 106 ? 13.126 -16.045 -6.523 1.00 96.50 106 PHE A CA 1
ATOM 865 C C . PHE A 1 106 ? 12.711 -14.698 -7.133 1.00 96.50 106 PHE A C 1
ATOM 867 O O . PHE A 1 106 ? 13.092 -14.393 -8.252 1.00 96.50 106 PHE A O 1
ATOM 874 N N . ILE A 1 107 ? 11.984 -13.848 -6.403 1.00 95.12 107 ILE A N 1
ATOM 875 C CA . ILE A 1 107 ? 11.527 -12.547 -6.927 1.00 95.12 107 ILE A CA 1
ATOM 876 C C . ILE A 1 107 ? 12.695 -11.578 -7.170 1.00 95.12 107 ILE A C 1
ATOM 878 O O . ILE A 1 107 ? 12.637 -10.773 -8.097 1.00 95.12 107 ILE A O 1
ATOM 882 N N . LEU A 1 108 ? 13.729 -11.618 -6.325 1.00 95.06 108 LEU A N 1
ATOM 883 C CA . LEU A 1 108 ? 14.835 -10.657 -6.355 1.00 95.06 108 LEU A CA 1
ATOM 884 C C . LEU A 1 108 ? 15.965 -11.014 -7.330 1.00 95.06 108 LEU A C 1
ATOM 886 O O . LEU A 1 108 ? 16.878 -10.207 -7.487 1.00 95.06 108 LEU A O 1
ATOM 890 N N . ASN A 1 109 ? 15.931 -12.188 -7.965 1.00 95.00 109 ASN A N 1
ATOM 891 C CA . ASN A 1 109 ? 16.965 -12.620 -8.903 1.00 95.00 109 ASN A CA 1
ATOM 892 C C . ASN A 1 109 ? 16.371 -12.893 -10.296 1.00 95.00 109 ASN A C 1
ATOM 894 O O . ASN A 1 109 ? 15.231 -13.354 -10.389 1.00 95.00 109 ASN A O 1
ATOM 898 N N . PRO A 1 110 ? 17.123 -12.618 -11.376 1.00 92.69 110 PRO A N 1
ATOM 899 C CA . PRO A 1 110 ? 16.742 -13.036 -12.720 1.00 92.69 110 PRO A CA 1
ATOM 900 C C . PRO A 1 110 ? 16.858 -14.561 -12.873 1.00 92.69 110 PRO A C 1
ATOM 902 O O . PRO A 1 110 ? 17.734 -15.178 -12.264 1.00 92.69 110 PRO A O 1
ATOM 905 N N . HIS A 1 111 ? 16.006 -15.150 -13.715 1.00 95.69 111 HIS A N 1
ATOM 906 C CA . HIS A 1 111 ? 16.030 -16.581 -14.049 1.00 95.69 111 HIS A CA 1
ATOM 907 C C . HIS A 1 111 ? 16.143 -16.788 -15.560 1.00 95.69 111 HIS A C 1
ATOM 909 O O . HIS A 1 111 ? 15.411 -16.161 -16.324 1.00 95.69 111 HIS A O 1
ATOM 915 N N . ASP A 1 112 ? 17.038 -17.682 -15.986 1.00 95.00 112 ASP A N 1
ATOM 916 C CA . ASP A 1 112 ? 17.352 -17.920 -17.405 1.00 95.00 112 ASP A CA 1
ATOM 917 C C . ASP A 1 112 ? 16.160 -18.467 -18.216 1.00 95.00 112 ASP A C 1
ATOM 919 O O . ASP A 1 112 ? 16.123 -18.345 -19.440 1.00 95.00 112 ASP A O 1
ATOM 923 N N . ASP A 1 113 ? 15.181 -19.080 -17.550 1.00 95.88 113 ASP A N 1
ATOM 924 C CA . ASP A 1 113 ? 13.967 -19.640 -18.147 1.00 95.88 113 ASP A CA 1
ATOM 925 C C . ASP A 1 113 ? 12.815 -18.627 -18.275 1.00 95.88 113 ASP A C 1
ATOM 927 O O . ASP A 1 113 ? 11.765 -18.955 -18.836 1.00 95.88 113 ASP A O 1
ATOM 931 N N . ILE A 1 114 ? 13.000 -17.391 -17.797 1.00 95.19 114 ILE A N 1
ATOM 932 C CA . ILE A 1 114 ? 11.992 -16.329 -17.839 1.00 95.19 114 ILE A CA 1
ATOM 933 C C . ILE A 1 114 ? 12.418 -15.235 -18.821 1.00 95.19 114 ILE A C 1
ATOM 935 O O . ILE A 1 114 ? 13.468 -14.613 -18.694 1.00 95.19 114 ILE A O 1
ATOM 939 N N . GLU A 1 115 ? 11.545 -14.934 -19.782 1.00 93.75 115 GLU A N 1
ATOM 940 C CA . GLU A 1 115 ? 11.729 -13.794 -20.680 1.00 93.75 115 GLU A CA 1
ATOM 941 C C . GLU A 1 115 ? 11.284 -12.490 -19.993 1.00 93.75 115 GLU A C 1
ATOM 943 O O . GLU A 1 115 ? 10.088 -12.216 -19.831 1.00 93.75 115 GLU A O 1
ATOM 948 N N . TYR A 1 116 ? 12.252 -11.662 -19.595 1.00 90.56 116 TYR A N 1
ATOM 949 C CA . TYR A 1 116 ? 12.001 -10.345 -19.010 1.00 90.56 116 TYR A CA 1
ATOM 950 C C . TYR A 1 116 ? 11.867 -9.285 -20.099 1.00 90.56 116 TYR A C 1
ATOM 952 O O . TYR A 1 116 ? 12.768 -9.074 -20.906 1.00 90.56 116 TYR A O 1
ATOM 960 N N . LYS A 1 117 ? 10.733 -8.582 -20.108 1.00 90.69 117 LYS A N 1
ATOM 961 C CA . LYS A 1 117 ? 10.469 -7.533 -21.096 1.00 90.69 117 LYS A CA 1
ATOM 962 C C . LYS A 1 117 ? 11.103 -6.210 -20.682 1.00 90.69 117 LYS A C 1
ATOM 964 O O . LYS A 1 117 ? 10.942 -5.769 -19.548 1.00 90.69 117 LYS A O 1
ATOM 969 N N . THR A 1 118 ? 11.665 -5.504 -21.650 1.00 89.88 118 THR A N 1
ATOM 970 C CA . THR A 1 118 ? 12.313 -4.193 -21.503 1.00 89.88 118 THR A CA 1
ATOM 971 C C . THR A 1 118 ? 11.387 -3.027 -21.866 1.00 89.88 118 THR A C 1
ATOM 973 O O . THR A 1 118 ? 11.846 -1.961 -22.247 1.00 89.88 118 THR A O 1
ATOM 976 N N . ILE A 1 119 ? 10.060 -3.177 -21.705 1.00 91.88 119 ILE A N 1
ATOM 977 C CA . ILE A 1 119 ? 9.047 -2.199 -22.172 1.00 91.88 119 ILE A CA 1
ATOM 978 C C . ILE A 1 119 ? 9.371 -0.762 -21.743 1.00 91.88 119 ILE A C 1
ATOM 980 O O . ILE A 1 119 ? 9.202 0.160 -22.541 1.00 91.88 119 ILE A O 1
ATOM 984 N N . ILE A 1 120 ? 9.807 -0.564 -20.493 1.00 90.62 120 ILE A N 1
ATOM 985 C CA . ILE A 1 120 ? 10.135 0.772 -19.986 1.00 90.62 120 ILE A CA 1
ATOM 986 C C . ILE A 1 120 ? 11.373 1.337 -20.688 1.00 90.62 120 ILE A C 1
ATOM 988 O O . ILE A 1 120 ? 11.311 2.443 -21.222 1.00 90.62 120 ILE A O 1
ATOM 992 N N . GLN A 1 121 ? 12.451 0.557 -20.745 1.00 90.38 121 GLN A N 1
ATOM 993 C CA . GLN A 1 121 ? 13.691 0.916 -21.431 1.00 90.38 121 GLN A CA 1
ATOM 994 C C . GLN A 1 121 ? 13.461 1.200 -22.926 1.00 90.38 121 GLN A C 1
ATOM 996 O O . GLN A 1 121 ? 13.959 2.197 -23.444 1.00 90.38 121 GLN A O 1
ATOM 1001 N N . ASP A 1 122 ? 12.667 0.370 -23.605 1.00 91.69 122 ASP A N 1
ATOM 1002 C CA . ASP A 1 122 ? 12.479 0.433 -25.059 1.00 91.69 122 ASP A CA 1
ATOM 1003 C C . ASP A 1 122 ? 11.593 1.600 -25.507 1.00 91.69 122 ASP A C 1
ATOM 1005 O O . ASP A 1 122 ? 11.785 2.145 -26.593 1.00 91.69 122 ASP A O 1
ATOM 1009 N N . ASN A 1 123 ? 10.597 1.979 -24.697 1.00 94.31 123 ASN A N 1
ATOM 1010 C CA . ASN A 1 123 ? 9.559 2.931 -25.113 1.00 94.31 123 ASN A CA 1
ATOM 1011 C C . ASN A 1 123 ? 9.637 4.291 -24.405 1.00 94.31 123 ASN A C 1
ATOM 1013 O O . ASN A 1 123 ? 8.998 5.239 -24.859 1.00 94.31 123 ASN A O 1
ATOM 1017 N N . PHE A 1 124 ? 10.383 4.409 -23.302 1.00 91.31 124 PHE A N 1
ATOM 1018 C CA . PHE A 1 124 ? 10.351 5.593 -22.431 1.00 91.31 124 PHE A CA 1
ATOM 1019 C C . PHE A 1 124 ? 11.747 6.104 -22.065 1.00 91.31 124 PHE A C 1
ATOM 1021 O O . PHE A 1 124 ? 12.029 6.435 -20.906 1.00 91.31 124 PHE A O 1
A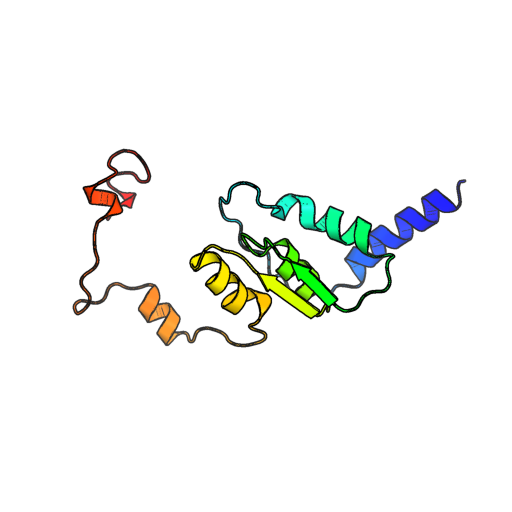TOM 1028 N N . LYS A 1 125 ? 12.622 6.195 -23.072 1.00 89.75 125 LYS A N 1
ATOM 1029 C CA . LYS A 1 125 ? 13.955 6.778 -22.918 1.00 89.75 125 LYS A CA 1
ATOM 1030 C C . LYS A 1 125 ? 13.876 8.196 -22.331 1.00 89.75 125 LYS A C 1
ATOM 1032 O O . LYS A 1 125 ? 12.964 8.958 -22.655 1.00 89.75 125 LYS A O 1
ATOM 1037 N N . ASP A 1 126 ? 14.807 8.515 -21.431 1.00 87.69 126 ASP A N 1
ATOM 1038 C CA . ASP A 1 126 ? 14.945 9.817 -20.759 1.00 87.69 126 ASP A CA 1
ATOM 1039 C C . ASP A 1 126 ? 13.695 10.276 -19.973 1.00 87.69 126 ASP A C 1
ATOM 1041 O O . ASP A 1 126 ? 13.566 11.449 -19.624 1.00 87.69 126 ASP A O 1
ATOM 1045 N N . THR A 1 127 ? 12.762 9.357 -19.680 1.00 91.31 127 THR A N 1
ATOM 1046 C CA . THR A 1 127 ? 11.499 9.671 -18.988 1.00 91.31 127 THR A CA 1
ATOM 1047 C C . THR A 1 127 ? 11.488 9.190 -17.538 1.00 91.31 127 THR A C 1
ATOM 1049 O O . THR A 1 127 ? 11.185 9.974 -16.638 1.00 91.31 127 THR A O 1
ATOM 1052 N N . TYR A 1 128 ? 11.779 7.904 -17.301 1.00 87.69 128 TYR A N 1
ATOM 1053 C CA . TYR A 1 128 ? 11.625 7.284 -15.975 1.00 87.69 128 TYR A CA 1
ATOM 1054 C C . TYR A 1 128 ? 12.948 6.939 -15.289 1.00 87.69 128 TYR A C 1
ATOM 1056 O O . TYR A 1 128 ? 13.074 7.179 -14.090 1.00 87.69 128 TYR A O 1
ATOM 1064 N N . PHE A 1 129 ? 13.906 6.391 -16.036 1.00 88.50 129 PHE A N 1
ATOM 1065 C CA . PHE A 1 129 ? 15.180 5.880 -15.528 1.00 88.50 129 PHE A CA 1
ATOM 1066 C C . PHE A 1 129 ? 16.313 6.262 -16.479 1.00 88.50 129 PHE A C 1
ATOM 1068 O O . PHE A 1 129 ? 16.088 6.416 -17.684 1.00 88.50 129 PHE A O 1
ATOM 1075 N N . THR A 1 130 ? 17.521 6.406 -15.941 1.00 89.38 130 THR A N 1
ATOM 1076 C CA . THR A 1 130 ? 18.748 6.565 -16.733 1.00 89.38 130 THR A CA 1
ATOM 1077 C C . THR A 1 130 ? 19.124 5.266 -17.458 1.00 89.38 130 THR A C 1
ATOM 1079 O O . THR A 1 130 ? 18.677 4.180 -17.091 1.00 89.38 130 THR A O 1
ATOM 1082 N N . ASP A 1 131 ? 19.981 5.354 -18.481 1.00 86.50 131 ASP A N 1
ATOM 1083 C CA . ASP A 1 131 ? 20.454 4.176 -19.230 1.00 86.50 131 ASP A CA 1
ATOM 1084 C C . ASP A 1 131 ? 21.220 3.167 -18.345 1.00 86.50 131 ASP A C 1
ATOM 1086 O O . ASP A 1 131 ? 21.251 1.978 -18.662 1.00 86.50 131 ASP A O 1
ATOM 1090 N N . ASP A 1 132 ? 21.820 3.619 -17.238 1.00 87.69 132 ASP A N 1
ATOM 1091 C CA . ASP A 1 132 ? 22.514 2.750 -16.279 1.00 87.69 132 ASP A CA 1
ATOM 1092 C C . ASP A 1 132 ? 21.567 2.114 -15.251 1.00 87.69 132 ASP A C 1
ATOM 1094 O O . ASP A 1 132 ? 21.832 1.004 -14.805 1.00 87.69 132 ASP A O 1
ATOM 1098 N N . GLU A 1 133 ? 20.449 2.764 -14.908 1.00 85.75 133 GLU A N 1
ATOM 1099 C CA . GLU A 1 133 ? 19.402 2.197 -14.037 1.00 85.75 133 GLU A CA 1
ATOM 1100 C C . GLU A 1 133 ? 18.506 1.175 -14.759 1.00 85.75 133 GLU A C 1
ATOM 1102 O O . GLU A 1 133 ? 17.807 0.405 -14.105 1.00 85.75 133 GLU A O 1
ATOM 1107 N N . ASN A 1 134 ? 18.501 1.175 -16.096 1.00 81.56 134 ASN A N 1
ATOM 1108 C CA . ASN A 1 134 ? 17.734 0.233 -16.920 1.00 81.56 134 ASN A CA 1
ATOM 1109 C C . ASN A 1 134 ? 18.440 -1.126 -17.142 1.00 81.56 134 ASN A C 1
ATOM 1111 O O . ASN A 1 134 ? 17.910 -1.951 -17.885 1.00 81.56 134 ASN A O 1
ATOM 1115 N N . LYS A 1 135 ? 19.622 -1.358 -16.556 1.00 68.69 135 LYS A N 1
ATOM 1116 C CA . LYS A 1 135 ? 20.403 -2.605 -16.672 1.00 68.69 135 LYS A CA 1
ATOM 1117 C C . LYS A 1 135 ? 20.398 -3.381 -15.362 1.00 68.69 135 LYS A C 1
ATOM 1119 O O . LYS A 1 135 ? 20.402 -4.627 -15.447 1.00 68.69 135 LYS A O 1
#

Foldseek 3Di:
DDPVVVVVVVVVVCVVVVDPDPDDDQDDDDDPPDCLVCLVVVCVVPVPDDDQEEEAADCGLVNNLLSCVSVRHHYDYHHPDPVVVVSCVPRRVDDDDDDDPVRVVVVVDDDPPDDDDLCCVVPPAPHDDDPVRSD

Sequence (135 aa):
MDMQSTLFNYNNQDFKSQNNFDSFKFPSTRYQGSKLKLVDWIINETKNYSYETVLDAFGGTGSVSYSYKKIGKEVTYNDILKFNYQFGKALIENNDMKLSNESVNFILNPHDDIEYKTIIQDNFKDTYFTDDENK